Protein AF-A0A7X8BXS2-F1 (afdb_monomer_lite)

Radius of gyration: 9.63 Å; chains: 1; bounding box: 19×19×24 Å

Structure (mmCIF, N/CA/C/O backbone):
data_AF-A0A7X8BXS2-F1
#
_entry.id   AF-A0A7X8BXS2-F1
#
loop_
_atom_site.group_PDB
_atom_site.id
_atom_site.type_symbol
_atom_site.label_atom_id
_atom_site.label_alt_id
_atom_site.label_comp_id
_atom_site.label_asym_id
_atom_site.label_entity_id
_atom_site.label_seq_id
_atom_site.pdbx_PDB_ins_code
_atom_site.Ca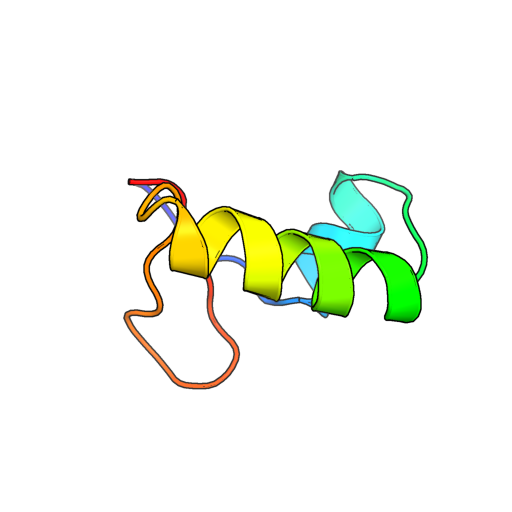rtn_x
_atom_site.Cartn_y
_atom_site.Cartn_z
_atom_site.occupancy
_atom_site.B_iso_or_equiv
_atom_site.auth_seq_id
_atom_site.auth_comp_id
_atom_site.auth_asym_id
_atom_site.auth_atom_id
_atom_site.pdbx_PDB_model_num
ATOM 1 N N . SER A 1 1 ? -4.997 -13.972 12.069 1.00 42.44 1 SER A N 1
ATOM 2 C CA . SER A 1 1 ? -3.684 -13.301 11.998 1.00 42.44 1 SER A CA 1
ATOM 3 C C . SER A 1 1 ? -3.533 -12.624 10.657 1.00 42.44 1 SER A C 1
ATOM 5 O O . SER A 1 1 ? -2.920 -13.179 9.752 1.00 42.44 1 SER A O 1
ATOM 7 N N . GLU A 1 2 ? -4.129 -11.451 10.501 1.00 57.44 2 GLU A N 1
ATOM 8 C CA . GLU A 1 2 ? -3.962 -10.668 9.286 1.00 57.44 2 GLU A CA 1
ATOM 9 C C . GLU A 1 2 ? -2.557 -10.065 9.351 1.00 57.44 2 GLU A C 1
ATOM 11 O O . GLU A 1 2 ? -2.255 -9.228 10.202 1.00 57.44 2 GLU A O 1
ATOM 16 N N . LYS A 1 3 ? -1.645 -10.544 8.504 1.00 69.31 3 LYS A N 1
ATOM 17 C CA . LYS A 1 3 ? -0.303 -9.969 8.391 1.00 69.31 3 LYS A CA 1
ATOM 18 C C . LYS A 1 3 ? -0.382 -8.832 7.380 1.00 69.31 3 LYS A C 1
ATOM 20 O O . LYS A 1 3 ? -0.812 -9.084 6.255 1.00 69.31 3 LYS A O 1
ATOM 25 N N . PRO A 1 4 ? 0.001 -7.602 7.742 1.00 76.69 4 PRO A N 1
ATOM 26 C CA . PRO A 1 4 ? 0.005 -6.532 6.770 1.00 76.69 4 PRO A CA 1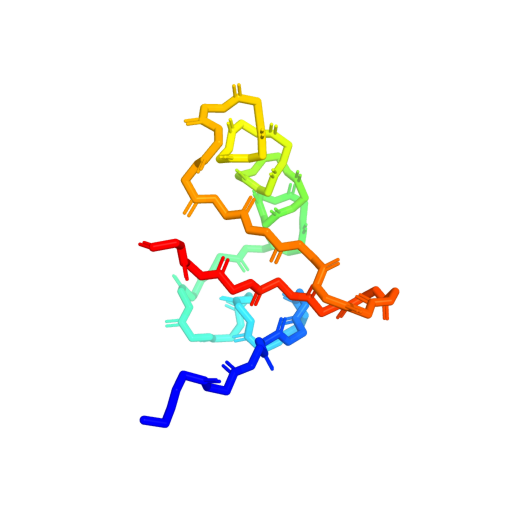
ATOM 27 C C . PRO A 1 4 ? 1.079 -6.838 5.719 1.00 76.69 4 PRO A C 1
ATOM 29 O O . PRO A 1 4 ? 2.199 -7.235 6.051 1.00 76.69 4 PRO A O 1
ATOM 32 N N . LEU A 1 5 ? 0.726 -6.685 4.448 1.00 83.50 5 LEU A N 1
ATOM 33 C CA . LEU A 1 5 ? 1.582 -6.993 3.311 1.00 83.50 5 LEU A CA 1
ATOM 34 C C . LEU A 1 5 ? 2.245 -5.721 2.794 1.00 83.50 5 LEU A C 1
ATOM 36 O O . LEU A 1 5 ? 1.659 -4.638 2.778 1.00 83.50 5 LEU A O 1
ATOM 40 N N . LYS A 1 6 ? 3.497 -5.837 2.358 1.00 85.56 6 LYS A N 1
ATOM 41 C CA . LYS A 1 6 ? 4.189 -4.730 1.693 1.00 85.56 6 LYS A CA 1
ATOM 42 C C . LYS A 1 6 ? 3.674 -4.589 0.259 1.00 85.56 6 LYS A C 1
ATOM 44 O O . LYS A 1 6 ? 3.315 -5.598 -0.338 1.00 85.56 6 LYS A O 1
ATOM 49 N N . PRO A 1 7 ? 3.728 -3.398 -0.358 1.00 82.12 7 PRO A N 1
ATOM 50 C CA . PRO A 1 7 ? 3.335 -3.224 -1.758 1.00 82.12 7 PRO A CA 1
ATOM 51 C C . PRO A 1 7 ? 4.109 -4.147 -2.715 1.00 82.12 7 PRO A C 1
ATOM 53 O O . PRO A 1 7 ? 3.548 -4.612 -3.696 1.00 82.12 7 PRO A O 1
ATOM 56 N N . GLY A 1 8 ? 5.370 -4.481 -2.410 1.00 82.44 8 GLY A N 1
ATOM 57 C CA . GLY A 1 8 ? 6.133 -5.471 -3.182 1.00 82.44 8 GLY A CA 1
ATOM 58 C C . GLY A 1 8 ? 5.598 -6.902 -3.057 1.00 82.44 8 GLY A C 1
ATOM 59 O O . GLY A 1 8 ? 5.559 -7.618 -4.048 1.00 82.44 8 GLY A O 1
ATOM 60 N N . GLU A 1 9 ? 5.127 -7.291 -1.870 1.00 86.19 9 GLU A N 1
ATOM 61 C CA . GLU A 1 9 ? 4.473 -8.591 -1.666 1.00 86.19 9 GLU A CA 1
ATOM 62 C C . GLU A 1 9 ? 3.106 -8.617 -2.347 1.00 86.19 9 GLU A C 1
ATOM 64 O O . GLU A 1 9 ? 2.760 -9.601 -2.983 1.00 86.19 9 GLU A O 1
ATOM 69 N N . ILE A 1 10 ? 2.350 -7.517 -2.273 1.00 83.94 10 ILE A N 1
ATOM 70 C CA . ILE A 1 10 ? 1.061 -7.373 -2.962 1.00 83.94 10 ILE A CA 1
ATOM 71 C C . ILE A 1 10 ? 1.261 -7.486 -4.476 1.00 83.94 10 ILE A C 1
ATOM 73 O O . ILE A 1 10 ? 0.503 -8.197 -5.120 1.00 83.94 10 ILE A O 1
ATOM 77 N N . ALA A 1 11 ? 2.306 -6.862 -5.029 1.00 86.88 11 ALA A N 1
ATOM 78 C CA . ALA A 1 11 ? 2.667 -6.990 -6.441 1.00 86.88 11 ALA A CA 1
ATOM 79 C C . ALA A 1 11 ? 2.934 -8.447 -6.833 1.00 86.88 11 ALA A C 1
ATOM 81 O O . ALA A 1 11 ? 2.359 -8.936 -7.801 1.00 86.88 11 ALA A O 1
ATOM 82 N N . SER A 1 12 ? 3.758 -9.155 -6.053 1.00 87.12 12 SER A N 1
ATOM 83 C CA . SER A 1 12 ? 4.098 -10.557 -6.318 1.00 87.12 12 SER A CA 1
ATOM 84 C C . SER A 1 12 ? 2.910 -11.505 -6.143 1.00 87.12 12 SER A C 1
ATOM 86 O O . SER A 1 12 ? 2.730 -12.408 -6.952 1.00 87.12 12 SER A O 1
ATOM 88 N N . LEU A 1 13 ? 2.091 -11.308 -5.106 1.00 84.12 13 LEU A N 1
ATOM 89 C CA . LEU A 1 13 ? 0.939 -12.162 -4.799 1.00 84.12 13 LEU A CA 1
ATOM 90 C C . LEU A 1 13 ? -0.224 -11.939 -5.766 1.00 84.12 13 LEU A C 1
ATOM 92 O O . LEU A 1 13 ? -0.888 -12.894 -6.153 1.00 84.12 13 LEU A O 1
ATOM 96 N N . ALA A 1 14 ? -0.477 -10.686 -6.145 1.00 81.75 14 ALA A N 1
ATOM 97 C CA . ALA A 1 14 ? -1.528 -10.342 -7.094 1.00 81.75 14 ALA A CA 1
ATOM 98 C C . ALA A 1 14 ? -1.056 -10.421 -8.558 1.00 81.75 14 ALA A C 1
ATOM 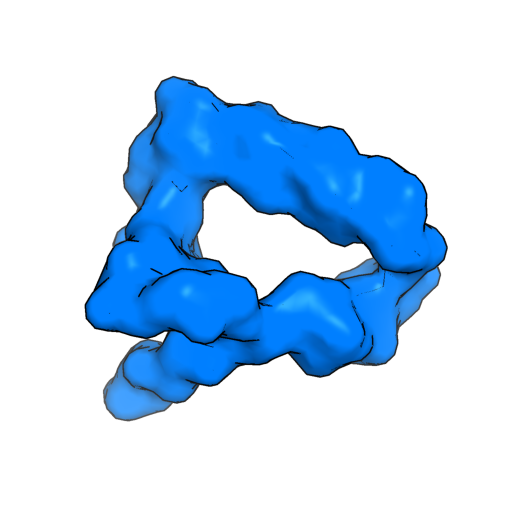100 O O . ALA A 1 14 ? -1.880 -10.307 -9.462 1.00 81.75 14 ALA A O 1
ATOM 101 N N . GLY A 1 15 ? 0.244 -10.625 -8.803 1.00 85.88 15 GLY A N 1
ATOM 102 C CA . GLY A 1 15 ? 0.816 -10.745 -10.147 1.00 85.88 15 GLY A CA 1
ATOM 103 C C . GLY A 1 15 ? 0.685 -9.473 -10.990 1.00 85.88 15 GLY A C 1
ATOM 104 O O . GLY A 1 15 ? 0.619 -9.554 -12.212 1.00 85.88 15 GLY A O 1
ATOM 105 N N . ILE A 1 16 ? 0.613 -8.309 -10.344 1.00 86.50 16 ILE A N 1
ATOM 106 C CA . ILE A 1 16 ? 0.437 -7.000 -10.988 1.00 86.50 16 ILE A CA 1
ATOM 107 C C . ILE A 1 16 ? 1.690 -6.143 -10.827 1.00 86.50 16 ILE A C 1
ATOM 109 O O . ILE A 1 16 ? 2.436 -6.262 -9.853 1.00 86.50 16 ILE A O 1
ATOM 113 N N . GLU A 1 17 ? 1.924 -5.248 -11.786 1.00 86.19 17 GLU A N 1
ATOM 114 C CA . GLU A 1 17 ? 3.068 -4.345 -11.740 1.00 86.19 17 GLU A CA 1
ATOM 115 C C . GLU A 1 17 ? 2.989 -3.369 -10.562 1.00 86.19 17 GLU A C 1
ATOM 117 O O . GLU A 1 17 ? 1.916 -2.989 -10.091 1.00 86.19 17 GLU A O 1
ATOM 122 N N . ARG A 1 18 ? 4.153 -2.883 -10.110 1.00 82.56 18 ARG A N 1
ATOM 123 C CA . ARG A 1 18 ? 4.238 -1.899 -9.015 1.00 82.56 18 ARG A CA 1
ATOM 124 C C . ARG A 1 18 ? 3.395 -0.649 -9.277 1.00 82.56 18 ARG A C 1
ATOM 126 O O . ARG A 1 18 ? 2.848 -0.083 -8.334 1.00 82.56 18 ARG A O 1
ATOM 133 N N . ALA A 1 19 ? 3.294 -0.231 -10.539 1.00 86.56 19 ALA A N 1
ATOM 134 C CA . ALA A 1 19 ? 2.473 0.905 -10.941 1.00 86.56 19 ALA A CA 1
ATOM 135 C C . ALA A 1 19 ? 0.976 0.646 -10.696 1.00 86.56 19 ALA A C 1
ATOM 137 O O . ALA A 1 19 ? 0.272 1.523 -10.191 1.00 86.56 19 ALA A O 1
ATOM 138 N N . ASP A 1 20 ? 0.498 -0.558 -11.007 1.00 89.44 20 ASP A N 1
ATOM 139 C CA . ASP A 1 20 ? -0.884 -0.970 -10.770 1.00 89.44 20 ASP A CA 1
ATOM 140 C C . ASP A 1 20 ? -1.166 -1.206 -9.293 1.00 89.44 20 ASP A C 1
ATOM 142 O O . ASP A 1 20 ? -2.219 -0.801 -8.811 1.00 89.44 20 ASP A O 1
ATOM 146 N N . VAL A 1 21 ? -0.206 -1.742 -8.538 1.00 87.19 21 VAL A N 1
ATOM 147 C CA . VAL A 1 21 ? -0.318 -1.841 -7.078 1.00 87.19 21 VAL A CA 1
ATOM 148 C C . VAL A 1 21 ? -0.495 -0.470 -6.433 1.00 87.19 21 VAL A C 1
ATOM 150 O O . VAL A 1 21 ? -1.356 -0.328 -5.572 1.00 87.19 21 VAL A O 1
ATOM 153 N N . ASP A 1 22 ? 0.256 0.554 -6.844 1.00 85.62 22 ASP A N 1
ATOM 154 C CA . ASP A 1 22 ? 0.115 1.902 -6.271 1.00 85.62 22 ASP A CA 1
ATOM 155 C C . ASP A 1 22 ? -1.264 2.513 -6.578 1.00 85.62 22 ASP A C 1
ATOM 157 O O . ASP A 1 22 ? -1.907 3.101 -5.702 1.00 85.62 22 ASP A O 1
ATOM 161 N N . LYS A 1 23 ? -1.769 2.307 -7.805 1.00 89.56 23 LYS A N 1
ATOM 162 C CA . LYS A 1 23 ? -3.130 2.709 -8.201 1.00 89.56 23 LYS A CA 1
ATOM 163 C C . LYS A 1 23 ? -4.189 1.951 -7.403 1.00 89.56 23 LYS A C 1
ATOM 165 O O . LYS A 1 23 ? -5.085 2.580 -6.844 1.00 89.56 23 LYS A O 1
ATOM 170 N N . ALA A 1 24 ? -4.073 0.628 -7.314 1.00 87.38 24 ALA A N 1
ATOM 171 C CA . ALA A 1 24 ? -4.994 -0.228 -6.579 1.00 87.38 24 ALA A CA 1
ATOM 172 C C . ALA A 1 24 ? -5.011 0.143 -5.097 1.00 87.38 24 ALA A C 1
ATOM 174 O O . ALA A 1 24 ? -6.077 0.338 -4.533 1.00 87.38 24 ALA A O 1
ATOM 175 N N . ILE A 1 25 ? -3.846 0.347 -4.481 1.00 85.25 25 ILE A N 1
ATOM 176 C CA . ILE A 1 25 ? -3.729 0.797 -3.093 1.00 85.25 25 ILE A CA 1
ATOM 177 C C . ILE A 1 25 ? -4.403 2.155 -2.900 1.00 85.25 25 ILE A C 1
ATOM 179 O O . ILE A 1 25 ? -5.126 2.330 -1.926 1.00 85.25 25 ILE A O 1
ATOM 183 N N . LYS A 1 26 ? -4.232 3.118 -3.814 1.00 86.31 26 LYS A N 1
ATOM 184 C CA . LYS A 1 26 ? -4.937 4.410 -3.732 1.00 86.31 26 LYS A CA 1
ATOM 185 C C . LYS A 1 26 ? -6.454 4.250 -3.799 1.00 86.31 26 LYS A C 1
ATOM 187 O O . LYS A 1 26 ? -7.150 4.881 -3.007 1.00 86.31 26 LYS A O 1
ATOM 192 N N . VAL A 1 27 ? -6.956 3.421 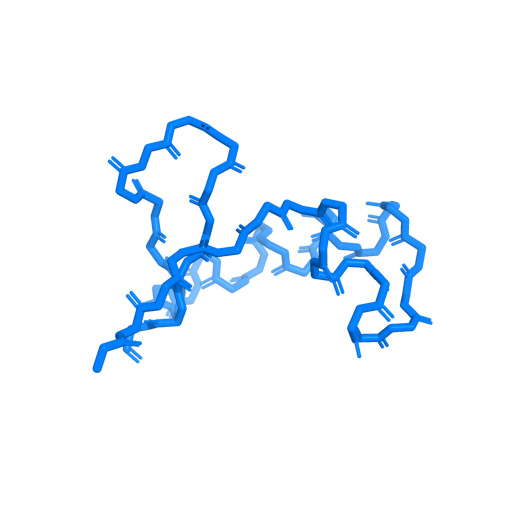-4.713 1.00 89.25 27 VAL A N 1
ATOM 193 C CA . VAL A 1 27 ? -8.395 3.154 -4.863 1.00 89.25 27 VAL A CA 1
ATOM 194 C C . VAL A 1 27 ? -8.936 2.429 -3.632 1.00 89.25 27 VAL A C 1
ATOM 196 O O . VAL A 1 27 ? -9.854 2.926 -2.993 1.00 89.25 27 VAL A O 1
ATOM 199 N N . LEU A 1 28 ? -8.307 1.328 -3.228 1.00 85.88 28 LEU A N 1
ATOM 200 C CA . LEU A 1 28 ? -8.702 0.521 -2.074 1.00 85.88 28 LEU A CA 1
ATOM 201 C C . LEU A 1 28 ? -8.618 1.305 -0.760 1.00 85.88 28 LEU A C 1
ATOM 203 O O . LEU A 1 28 ? -9.451 1.117 0.121 1.00 85.88 28 LEU A O 1
ATOM 207 N N . LYS A 1 29 ? -7.632 2.200 -0.622 1.00 82.88 29 LYS A N 1
ATOM 208 C CA . LYS A 1 29 ? -7.512 3.103 0.530 1.00 82.88 29 LYS A CA 1
ATOM 209 C C . LYS A 1 29 ? -8.616 4.158 0.520 1.00 82.88 29 LYS A C 1
ATOM 211 O O . LYS A 1 29 ? -9.122 4.503 1.581 1.00 82.88 29 LYS A O 1
ATOM 216 N N . LYS A 1 30 ? -8.999 4.661 -0.659 1.00 85.75 30 LYS A N 1
ATOM 217 C CA . LYS A 1 30 ? -10.126 5.591 -0.824 1.00 85.75 30 LYS A CA 1
ATOM 218 C C . LYS A 1 30 ? -11.470 4.916 -0.539 1.00 85.75 30 LYS A C 1
ATOM 220 O O . LYS A 1 30 ? -12.361 5.560 -0.007 1.00 85.75 30 LYS A O 1
ATOM 225 N N . GLU A 1 31 ? -11.596 3.634 -0.863 1.00 87.31 31 GLU A N 1
ATOM 226 C CA . GLU A 1 31 ? -12.750 2.797 -0.522 1.00 87.31 31 GLU A CA 1
ATOM 227 C C . GLU A 1 31 ? -12.715 2.264 0.926 1.00 87.31 31 GLU A C 1
ATOM 229 O O . GLU A 1 31 ? -13.578 1.473 1.291 1.00 87.31 31 GLU A O 1
ATOM 234 N N . GLU A 1 32 ? -11.721 2.643 1.744 1.00 81.25 32 GLU A N 1
ATOM 235 C CA . GLU A 1 32 ? -11.505 2.129 3.113 1.00 81.25 32 GLU A CA 1
ATOM 236 C C . GLU A 1 32 ? -11.433 0.590 3.231 1.00 81.25 32 GLU A C 1
ATOM 238 O O . GLU A 1 32 ? -11.564 0.025 4.318 1.00 81.25 32 GLU A O 1
ATOM 243 N N . LYS A 1 33 ? -11.168 -0.104 2.119 1.00 82.25 33 LYS A N 1
ATOM 244 C CA . LYS A 1 33 ? -11.008 -1.565 2.062 1.00 82.25 33 LYS A CA 1
ATOM 245 C C . LYS A 1 33 ? -9.642 -2.027 2.543 1.00 82.25 33 LYS A C 1
ATOM 247 O O . LYS A 1 33 ? -9.482 -3.194 2.884 1.00 82.25 33 LYS A O 1
ATOM 252 N N . ILE A 1 34 ? -8.652 -1.132 2.540 1.00 83.69 34 ILE A N 1
ATOM 253 C CA . ILE A 1 34 ? -7.330 -1.400 3.100 1.00 83.69 34 ILE A CA 1
ATOM 254 C C . ILE A 1 34 ? -6.919 -0.331 4.111 1.00 83.69 34 ILE A C 1
ATOM 256 O O . ILE A 1 34 ? -7.179 0.859 3.933 1.00 83.69 34 ILE A O 1
ATOM 260 N N . PHE A 1 35 ? -6.197 -0.756 5.139 1.00 79.44 35 PHE A N 1
ATOM 261 C CA . PHE A 1 35 ? -5.6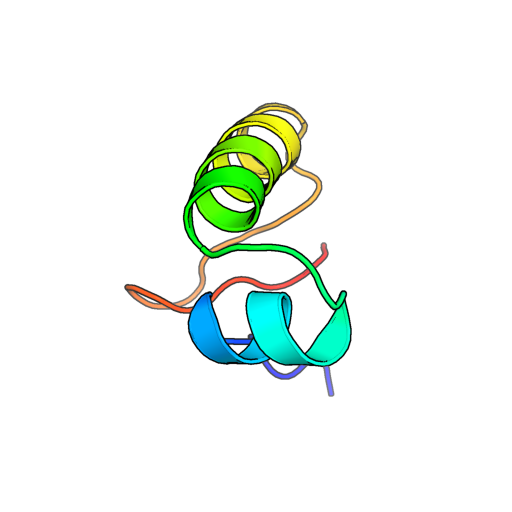01 0.088 6.162 1.00 79.44 35 PHE A CA 1
ATOM 262 C C . PHE A 1 35 ? -4.081 -0.112 6.210 1.00 79.44 35 PHE A C 1
ATOM 264 O O . PHE A 1 35 ? -3.571 -1.208 5.970 1.00 79.44 35 PHE A O 1
ATOM 271 N N . SER A 1 36 ? -3.345 0.959 6.526 1.00 76.44 36 SER A N 1
ATOM 272 C CA . SER A 1 36 ? -1.895 0.906 6.731 1.00 76.44 36 SER A CA 1
ATOM 273 C C . SER A 1 36 ? -1.537 1.040 8.209 1.00 76.44 36 SER A C 1
ATOM 275 O O . SER A 1 36 ? -1.370 2.166 8.679 1.00 76.44 36 SER A O 1
ATOM 277 N N . PRO A 1 37 ? -1.341 -0.075 8.939 1.00 78.00 37 PRO A N 1
ATOM 278 C CA . PRO A 1 37 ? -0.888 -0.021 10.331 1.00 78.00 37 PRO A CA 1
ATOM 279 C C . PRO A 1 37 ? 0.545 0.511 10.468 1.00 78.00 37 PRO A C 1
ATOM 281 O O . PRO A 1 37 ? 0.937 0.990 11.528 1.00 78.00 37 PRO A O 1
ATOM 284 N N . LYS A 1 38 ? 1.354 0.414 9.405 1.00 75.25 38 LYS A N 1
ATOM 285 C CA . LYS A 1 38 ? 2.752 0.854 9.376 1.00 75.25 38 LYS A CA 1
ATOM 286 C C . LYS A 1 38 ? 3.091 1.411 7.992 1.00 75.25 38 LYS A C 1
ATOM 288 O O . LYS A 1 38 ? 2.489 1.016 6.994 1.00 75.25 38 LYS A O 1
ATOM 293 N N . ALA A 1 39 ? 4.057 2.325 7.917 1.00 67.50 39 ALA A N 1
ATOM 294 C CA . ALA A 1 39 ? 4.512 2.873 6.639 1.00 67.50 39 ALA A CA 1
ATOM 295 C C . ALA A 1 39 ? 5.007 1.741 5.716 1.00 67.50 39 ALA A C 1
ATOM 297 O O . ALA A 1 39 ? 5.804 0.903 6.140 1.00 67.50 39 ALA A O 1
ATOM 298 N N . CYS A 1 40 ? 4.511 1.711 4.474 1.00 71.56 40 CYS A N 1
ATOM 299 C CA . CYS A 1 40 ? 4.734 0.650 3.478 1.00 71.56 40 CYS A CA 1
ATOM 300 C C . CYS A 1 40 ? 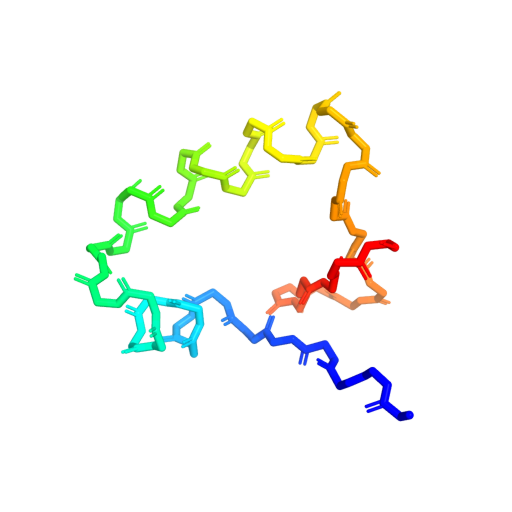4.135 -0.729 3.811 1.00 71.56 40 CYS A C 1
ATOM 302 O O . CYS A 1 40 ? 4.587 -1.734 3.266 1.00 71.56 40 CYS A O 1
ATOM 304 N N . PHE A 1 41 ? 3.119 -0.791 4.668 1.00 76.50 41 PHE A N 1
ATOM 305 C CA . PHE A 1 41 ? 2.399 -2.015 5.013 1.00 76.50 41 PHE A CA 1
ATOM 306 C C . PHE A 1 41 ? 0.899 -1.785 4.839 1.00 76.50 41 PHE A C 1
ATOM 308 O O . PHE A 1 41 ? 0.372 -0.822 5.384 1.00 76.50 41 PHE A O 1
ATOM 315 N N . TYR A 1 42 ? 0.224 -2.647 4.087 1.00 82.75 42 TYR A N 1
ATOM 316 C CA . TYR A 1 42 ? -1.194 -2.545 3.755 1.00 82.75 42 TYR A CA 1
ATOM 317 C C . TYR A 1 42 ? -1.907 -3.844 4.119 1.00 82.75 42 TYR A C 1
ATOM 319 O O . TYR A 1 42 ? -1.390 -4.940 3.909 1.00 82.75 42 TYR A O 1
ATOM 327 N N . GLN A 1 43 ? -3.092 -3.710 4.690 1.00 77.88 43 GLN A N 1
ATOM 328 C CA . GLN A 1 43 ? -3.903 -4.801 5.205 1.00 77.88 43 GLN A CA 1
ATOM 329 C C . GLN A 1 43 ? -5.330 -4.610 4.721 1.00 77.88 43 GLN A C 1
ATOM 331 O O . GLN A 1 43 ? -5.820 -3.488 4.793 1.00 77.88 43 GLN A O 1
ATOM 336 N N . ALA A 1 44 ? -5.976 -5.665 4.225 1.00 73.44 44 ALA A N 1
ATOM 337 C CA . ALA A 1 44 ? -7.422 -5.634 4.028 1.00 73.44 44 ALA A CA 1
ATOM 338 C C . ALA A 1 44 ? -8.109 -5.432 5.387 1.00 73.44 44 ALA A C 1
ATOM 340 O O . ALA A 1 44 ? -7.598 -5.915 6.394 1.00 73.44 44 ALA A O 1
ATOM 341 N N . LYS A 1 45 ? -9.176 -4.637 5.413 1.00 64.38 45 LYS A N 1
ATOM 342 C CA . LYS A 1 45 ? -10.034 -4.466 6.589 1.00 64.38 45 LYS A CA 1
ATOM 343 C C . LYS A 1 45 ? -11.027 -5.620 6.705 1.00 64.38 45 LYS A C 1
ATOM 345 O O . LYS A 1 45 ? -11.399 -6.166 5.641 1.00 64.38 45 LYS A O 1
#

Foldseek 3Di:
DFFFDFLVRVCVVVVHDSVVSVVVCVVCVVVVQWDDPDVRTITGD

pLDDT: mean 80.65, std 8.96, range [42.44, 89.56]

Secondary structure (DSSP, 8-state):
--PPBPHHHHHHHHT--HHHHHHHHHHHHHTTSEEEEETTEEEE-

Sequence (45 aa):
SEKPLKPGEIASLAGIERADVDKAIKVLKKEEKIFSPKACFYQAK